Protein AF-A0A9X6TGD0-F1 (afdb_monomer)

Secondary structure (DSSP, 8-state):
------HHHHHHHHSPTT-EEEEEETTS-EEEEEEEEEEETTTTEEEEEE--SSSS---EEEEEETTTEEEEEE--SS-TTTHHHHHHHTT-

Sequence (92 aa):
MADCKGLACVLFSSWPTGTVITVTTKSGQIIGPATFSLFFPNICAVVLVEEDVITPSSTNTIFISCEDIESVTLTPLKMIQMVLVQSIIKTF

Nearest PDB structures (foldseek):
  4l0j-assembly1_A  TM=6.919E-01  e=2.835E-01  Escherichia coli
  3fb9-assembly1_A  TM=5.614E-01  e=2.335E-01  Streptococcus pneumoniae TIGR4
  6p5j-assembly1_AY  TM=4.918E-01  e=4.177E-01  Oryctolagus cuniculus
  4v6w-assembly1_CY  TM=5.330E-01  e=6.155E-01  Drosophila melanogaster
  6olz-assembly1_AY  TM=4.321E-01  e=3.916E-01  Homo sapiens

Solvent-accessible surface area (backbone atoms only — not comparable to full-atom values): 5506 Å² total; per-residue (Å²): 130,74,76,67,82,30,72,57,40,55,49,59,73,72,51,66,69,69,44,44,28,30,40,29,30,69,87,72,47,76,47,66,65,18,29,32,62,49,76,40,74,88,73,38,29,36,36,30,36,35,69,62,93,61,83,74,81,60,75,46,72,44,79,46,45,25,81,51,46,64,48,77,45,77,47,83,72,91,62,73,81,60,61,64,59,56,65,60,56,78,76,109

Radius of gyration: 13.9 Å; Cα contacts (8 Å, |Δi|>4): 153; chains: 1; bounding box: 31×39×33 Å

pLDDT: mean 70.04, std 15.5, range [38.44, 86.5]

Organism: Bacillus thuringiensis (NCBI:txid1428)

Foldseek 3Di:
DDQLPFPQLVVLVVDDFQFQKWFQFPVRDIDDSWTFHDADRVQQKTWTFHQDPDPPRPRDIDIDHSVRTPDMGRDPDDDVPPVVVVVVVVVD

Structure (mmCIF, N/CA/C/O backbone):
data_AF-A0A9X6TGD0-F1
#
_entry.id   AF-A0A9X6TGD0-F1
#
loop_
_atom_site.group_PDB
_atom_si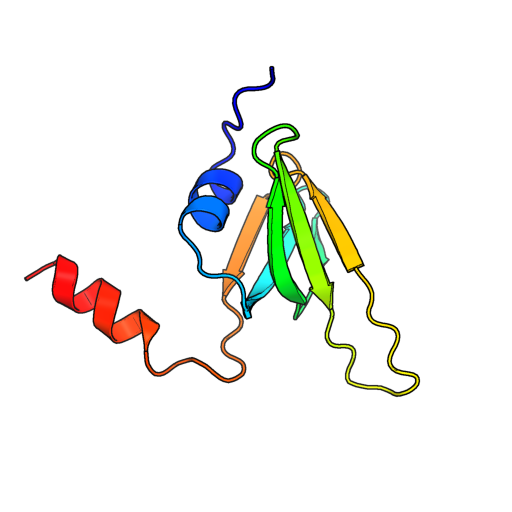te.id
_atom_site.type_symbol
_atom_site.label_atom_id
_atom_site.label_alt_id
_atom_site.label_comp_id
_atom_site.label_asym_id
_atom_site.label_entity_id
_atom_site.label_seq_id
_atom_site.pdbx_PDB_ins_code
_atom_site.Cartn_x
_atom_site.Cartn_y
_atom_site.Cartn_z
_atom_site.occupancy
_atom_site.B_iso_or_equiv
_atom_site.auth_seq_id
_atom_site.auth_comp_id
_atom_site.auth_asym_id
_atom_site.auth_atom_id
_atom_site.pdbx_PDB_model_num
ATOM 1 N N . MET A 1 1 ? 6.606 8.547 -22.153 1.00 45.75 1 MET A N 1
ATOM 2 C CA . MET A 1 1 ? 5.813 7.818 -21.143 1.00 45.75 1 MET A CA 1
ATOM 3 C C . MET A 1 1 ? 6.749 7.575 -19.980 1.00 45.75 1 MET A C 1
ATOM 5 O O . MET A 1 1 ? 7.817 7.025 -20.217 1.00 45.75 1 MET A O 1
ATOM 9 N N . ALA A 1 2 ? 6.457 8.135 -18.806 1.00 49.44 2 ALA A N 1
ATOM 10 C CA . ALA A 1 2 ? 7.327 7.985 -17.646 1.00 49.44 2 ALA A CA 1
ATOM 11 C C . ALA A 1 2 ? 7.285 6.518 -17.218 1.00 49.44 2 ALA A C 1
ATOM 13 O O . ALA A 1 2 ? 6.230 5.983 -16.896 1.00 49.44 2 ALA A O 1
ATOM 14 N N . ASP A 1 3 ? 8.424 5.849 -17.320 1.00 58.28 3 ASP A N 1
ATOM 15 C CA . ASP A 1 3 ? 8.606 4.508 -16.791 1.00 58.28 3 ASP A CA 1
ATOM 16 C C . ASP A 1 3 ? 8.435 4.634 -15.270 1.00 58.28 3 ASP A C 1
ATOM 18 O O . ASP A 1 3 ? 9.224 5.335 -14.632 1.00 58.28 3 ASP A O 1
ATOM 22 N N . CYS A 1 4 ? 7.369 4.072 -14.697 1.00 65.62 4 CYS A N 1
ATOM 23 C CA . CYS A 1 4 ? 7.081 4.185 -13.267 1.00 65.62 4 CYS A CA 1
ATOM 24 C C . CYS A 1 4 ? 8.154 3.447 -12.449 1.00 65.62 4 CYS A C 1
ATOM 26 O O . CYS A 1 4 ? 7.956 2.314 -12.017 1.00 65.62 4 CYS A O 1
ATOM 28 N N . LYS A 1 5 ? 9.310 4.081 -12.234 1.00 67.31 5 LYS A N 1
ATOM 29 C CA . LYS A 1 5 ? 10.501 3.478 -11.610 1.00 67.31 5 LYS A CA 1
ATOM 30 C C . LYS A 1 5 ? 10.469 3.473 -10.078 1.00 67.31 5 LYS A C 1
ATOM 32 O O . LYS A 1 5 ? 11.464 3.137 -9.440 1.00 67.31 5 LYS A O 1
ATOM 37 N N . GLY A 1 6 ? 9.342 3.841 -9.472 1.00 68.12 6 GLY A N 1
ATOM 38 C CA . GLY A 1 6 ? 9.166 3.832 -8.023 1.00 68.12 6 GLY A CA 1
ATOM 39 C C . GLY A 1 6 ? 8.920 2.424 -7.481 1.00 68.12 6 GLY A C 1
ATOM 40 O O . GLY A 1 6 ? 8.034 1.717 -7.960 1.00 68.12 6 GLY A O 1
ATOM 41 N N . LEU A 1 7 ? 9.641 2.045 -6.423 1.00 72.31 7 LEU A N 1
ATOM 42 C CA . LEU A 1 7 ? 9.437 0.777 -5.709 1.00 72.31 7 LEU A CA 1
ATOM 43 C C . LEU A 1 7 ? 7.996 0.673 -5.170 1.00 72.31 7 LEU A C 1
ATOM 45 O O . LEU A 1 7 ? 7.380 -0.385 -5.253 1.00 72.31 7 LEU A O 1
ATOM 49 N N . ALA A 1 8 ? 7.415 1.804 -4.753 1.00 76.81 8 ALA A N 1
ATOM 50 C CA . ALA A 1 8 ? 6.000 1.922 -4.404 1.00 76.81 8 ALA A CA 1
ATOM 51 C C . ALA A 1 8 ? 5.070 1.501 -5.556 1.00 76.81 8 ALA A C 1
ATOM 53 O O . ALA A 1 8 ? 4.152 0.721 -5.345 1.00 76.81 8 ALA A O 1
ATOM 54 N N . CYS A 1 9 ? 5.334 1.938 -6.790 1.00 78.56 9 CYS A N 1
ATOM 55 C CA . CYS A 1 9 ? 4.515 1.594 -7.958 1.00 78.56 9 CYS A CA 1
ATOM 56 C C . CYS A 1 9 ? 4.519 0.092 -8.262 1.00 78.56 9 CYS A C 1
ATOM 58 O O . CYS A 1 9 ? 3.481 -0.481 -8.592 1.00 78.56 9 CYS A O 1
ATOM 60 N N . VAL A 1 10 ? 5.671 -0.565 -8.101 1.00 77.56 10 VAL A N 1
ATOM 61 C CA . VAL A 1 10 ? 5.774 -2.024 -8.246 1.00 77.56 10 VAL A CA 1
ATOM 62 C C . VAL A 1 10 ? 4.977 -2.738 -7.151 1.00 77.56 10 VAL A C 1
ATOM 64 O O . VAL A 1 10 ? 4.293 -3.719 -7.437 1.00 77.56 10 VAL A O 1
ATOM 67 N N . LEU A 1 11 ? 5.010 -2.227 -5.915 1.00 78.12 11 LEU A N 1
ATOM 68 C CA . LEU A 1 11 ? 4.210 -2.762 -4.810 1.00 78.12 11 LEU A CA 1
ATOM 69 C C . LEU A 1 11 ? 2.708 -2.619 -5.085 1.00 78.12 11 LEU A C 1
ATOM 71 O O . LEU A 1 11 ? 1.988 -3.608 -4.997 1.00 78.12 11 LEU A O 1
ATOM 75 N N . PHE A 1 12 ? 2.251 -1.438 -5.508 1.00 79.50 12 PHE A N 1
ATOM 76 C CA . PHE A 1 12 ? 0.848 -1.190 -5.857 1.00 79.50 12 PHE A CA 1
ATOM 77 C C . PHE A 1 12 ? 0.354 -2.033 -7.032 1.00 79.50 12 PHE A C 1
ATOM 79 O O . PHE A 1 12 ? -0.787 -2.479 -7.022 1.00 79.50 12 PHE A O 1
ATOM 86 N N . SER A 1 13 ? 1.217 -2.298 -8.013 1.00 77.81 13 SER A N 1
ATOM 87 C CA . SER A 1 13 ? 0.917 -3.210 -9.122 1.00 77.81 13 SER A CA 1
ATOM 88 C C . SER A 1 13 ? 0.756 -4.670 -8.664 1.00 77.81 13 SER A C 1
ATOM 90 O O . SER A 1 13 ? 0.039 -5.450 -9.286 1.00 77.81 13 SER A O 1
ATOM 92 N N . SER A 1 14 ? 1.411 -5.049 -7.561 1.00 80.44 14 SER A N 1
ATOM 93 C CA . SER A 1 14 ? 1.358 -6.400 -6.985 1.00 80.44 14 SER A CA 1
ATOM 94 C C . SER A 1 14 ? 0.232 -6.578 -5.956 1.00 80.44 14 SER A C 1
ATOM 96 O O . SER A 1 14 ? -0.143 -7.704 -5.621 1.00 80.44 14 SER A O 1
ATOM 98 N N . TRP A 1 15 ? -0.309 -5.485 -5.417 1.00 80.44 15 TRP A N 1
ATOM 99 C CA . TRP A 1 15 ? -1.316 -5.533 -4.362 1.00 80.44 15 TRP A CA 1
ATOM 100 C C . TRP A 1 15 ? -2.743 -5.626 -4.908 1.00 80.44 15 TRP A C 1
ATOM 102 O O . TRP A 1 15 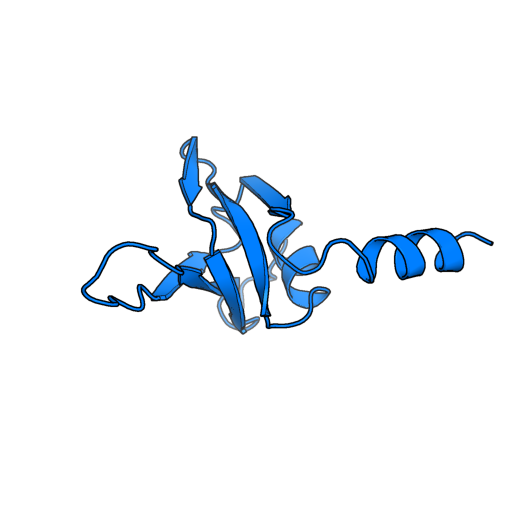? -3.077 -4.984 -5.903 1.00 80.44 15 TRP A O 1
ATOM 112 N N . PRO A 1 16 ? -3.625 -6.395 -4.246 1.00 80.50 16 PRO A N 1
ATOM 113 C CA . PRO A 1 16 ? -5.032 -6.431 -4.604 1.00 80.50 16 PRO A CA 1
ATOM 114 C C . PRO A 1 16 ? -5.746 -5.153 -4.145 1.00 80.50 16 PRO A C 1
ATOM 116 O O . PRO A 1 16 ? -5.536 -4.663 -3.029 1.00 80.50 16 PRO A O 1
ATOM 119 N N . THR A 1 17 ? -6.642 -4.646 -4.991 1.00 82.31 17 THR A N 1
ATOM 120 C CA . THR A 1 17 ? -7.596 -3.581 -4.645 1.00 82.31 17 THR A CA 1
ATOM 121 C C . THR A 1 17 ? -8.420 -3.986 -3.419 1.00 82.31 17 THR A C 1
ATOM 123 O O . THR A 1 17 ? -8.851 -5.134 -3.319 1.00 82.31 17 THR A O 1
ATOM 126 N N . GLY A 1 18 ? -8.643 -3.062 -2.488 1.00 77.44 18 GLY A N 1
ATOM 127 C CA . GLY A 1 18 ? -9.277 -3.303 -1.188 1.00 77.44 18 GLY A CA 1
ATOM 128 C C . GLY A 1 18 ? -8.289 -3.452 -0.026 1.00 77.44 18 GLY A C 1
ATOM 129 O O . GLY A 1 18 ? -8.713 -3.599 1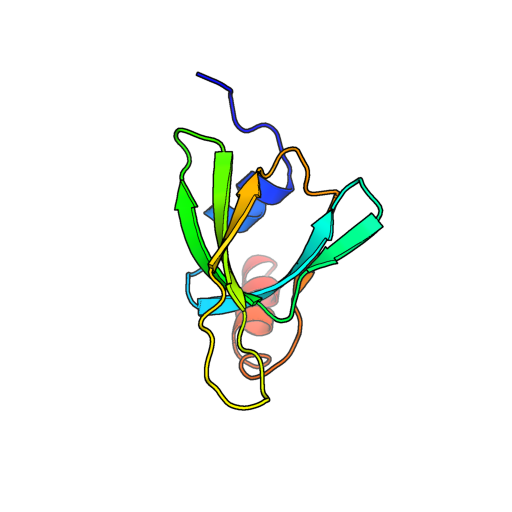.117 1.00 77.44 18 GLY A O 1
ATOM 130 N N . THR A 1 19 ? -6.978 -3.406 -0.283 1.00 78.00 19 THR A N 1
ATOM 131 C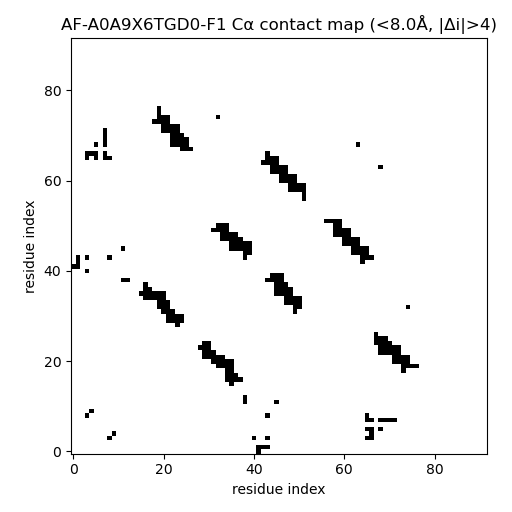 CA . THR A 1 19 ? -5.964 -3.427 0.783 1.00 78.00 19 THR A CA 1
ATOM 132 C C . THR A 1 19 ? -5.929 -2.080 1.505 1.00 78.00 19 THR A C 1
ATOM 134 O O . THR A 1 19 ? -5.776 -1.044 0.861 1.00 78.00 19 THR A O 1
ATOM 137 N N . VAL A 1 20 ? -6.037 -2.089 2.836 1.00 82.06 20 VAL A N 1
ATOM 138 C CA . VAL A 1 20 ? -5.897 -0.885 3.668 1.00 82.06 20 VAL A CA 1
ATOM 139 C C . VAL A 1 20 ? -4.4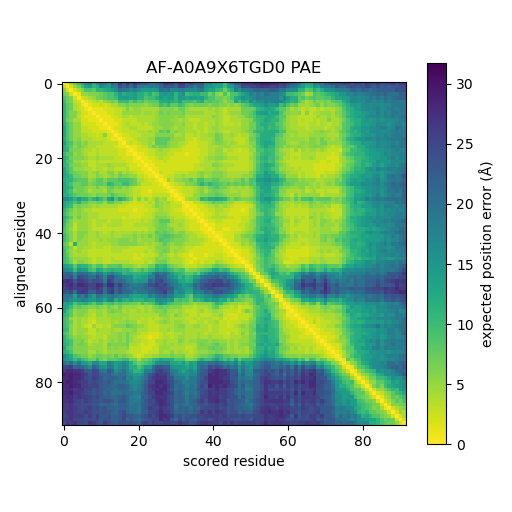28 -0.634 3.956 1.00 82.06 20 VAL A C 1
ATOM 141 O O . VAL A 1 20 ? -3.707 -1.517 4.430 1.00 82.06 20 VAL A O 1
ATOM 144 N N . ILE A 1 21 ? -3.982 0.573 3.641 1.00 81.81 21 ILE A N 1
ATOM 145 C CA . ILE A 1 21 ? -2.585 0.962 3.720 1.00 81.81 21 ILE A CA 1
ATOM 146 C C . ILE A 1 21 ? -2.442 2.375 4.274 1.00 81.81 21 ILE A C 1
ATOM 148 O O . ILE A 1 21 ? -3.370 3.185 4.268 1.00 81.81 21 ILE A O 1
ATOM 152 N N . THR A 1 22 ? -1.231 2.682 4.703 1.00 82.94 22 THR A N 1
ATOM 153 C CA . THR A 1 22 ? -0.800 4.017 5.090 1.00 82.94 22 THR A CA 1
ATOM 154 C C . THR A 1 22 ? 0.389 4.391 4.221 1.00 82.94 22 THR A C 1
ATOM 156 O O . THR A 1 22 ? 1.373 3.652 4.148 1.00 82.94 22 THR A O 1
ATOM 159 N N . VAL A 1 23 ? 0.292 5.519 3.532 1.00 83.56 23 VAL A N 1
ATOM 160 C CA . VAL A 1 23 ? 1.322 6.005 2.614 1.00 83.56 23 VAL A CA 1
ATOM 161 C C . VAL A 1 23 ? 2.043 7.174 3.259 1.00 83.56 23 VAL A C 1
ATOM 163 O O . VAL A 1 23 ? 1.407 8.116 3.718 1.00 83.56 23 VAL A O 1
ATOM 166 N N . THR A 1 24 ? 3.369 7.132 3.258 1.00 83.12 24 THR A N 1
ATOM 167 C CA . THR A 1 24 ? 4.205 8.253 3.682 1.00 83.12 24 THR A CA 1
ATOM 168 C C . THR A 1 24 ? 4.816 8.885 2.443 1.00 83.12 24 THR A C 1
ATOM 170 O O . THR A 1 24 ? 5.525 8.225 1.676 1.00 83.12 24 THR A O 1
ATOM 173 N N . THR A 1 25 ? 4.523 10.161 2.222 1.00 83.25 25 THR A N 1
ATOM 174 C CA . THR A 1 25 ? 5.110 10.935 1.129 1.00 83.25 25 THR A CA 1
ATOM 175 C C . THR A 1 25 ? 6.537 11.350 1.475 1.00 83.25 25 THR A C 1
ATOM 177 O O . THR A 1 25 ? 6.897 11.457 2.647 1.00 83.25 25 THR A O 1
ATOM 180 N N . LYS A 1 26 ? 7.349 11.657 0.461 1.00 80.31 26 LYS A N 1
ATOM 181 C CA . LYS A 1 26 ? 8.697 12.233 0.632 1.00 80.31 26 LYS A CA 1
ATOM 182 C C . LYS A 1 26 ? 8.697 13.575 1.358 1.00 80.31 26 LYS A C 1
ATOM 184 O O . LYS A 1 26 ? 9.713 13.998 1.895 1.00 80.31 26 LYS A O 1
ATOM 189 N N . SER A 1 27 ? 7.553 14.255 1.388 1.00 79.56 27 SER A N 1
ATOM 190 C CA . SER A 1 27 ? 7.355 15.464 2.187 1.00 79.56 27 SER A CA 1
ATOM 191 C C . SER A 1 27 ? 7.208 15.169 3.687 1.00 79.56 27 SER A C 1
ATOM 193 O O . SER A 1 27 ? 7.047 16.102 4.468 1.00 79.56 27 SER A O 1
ATOM 195 N N . GLY A 1 28 ? 7.231 13.895 4.099 1.00 78.88 28 GLY A N 1
ATOM 19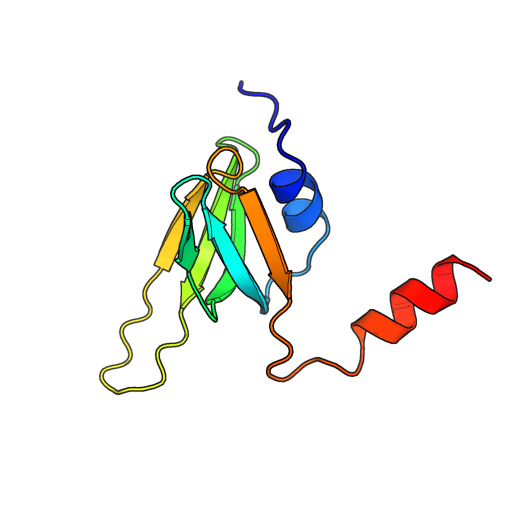6 C CA . GLY A 1 28 ? 6.978 13.455 5.472 1.00 78.88 28 GLY A CA 1
ATOM 197 C C . GLY A 1 28 ? 5.494 13.458 5.845 1.00 78.88 28 GLY A C 1
ATOM 198 O O . GLY A 1 28 ? 5.151 13.352 7.021 1.00 78.88 28 GLY A O 1
ATOM 199 N N . GLN A 1 29 ? 4.604 13.602 4.862 1.00 79.81 29 GLN A N 1
ATOM 200 C CA . GLN A 1 29 ? 3.165 13.622 5.081 1.00 79.81 29 GLN A CA 1
ATOM 201 C C . GLN A 1 29 ? 2.642 12.187 5.103 1.00 79.81 29 GLN A C 1
ATOM 203 O O . GLN A 1 29 ? 2.890 11.413 4.180 1.00 79.81 29 GLN A O 1
ATOM 208 N N . ILE A 1 30 ? 1.924 11.832 6.162 1.00 83.56 30 ILE A N 1
ATOM 209 C CA . ILE A 1 30 ? 1.340 10.503 6.327 1.00 83.56 30 ILE A CA 1
ATOM 210 C C . ILE A 1 30 ? -0.128 10.580 5.906 1.00 83.56 30 ILE A C 1
ATOM 212 O O . ILE A 1 30 ? -0.875 11.407 6.423 1.00 83.56 30 ILE A O 1
ATOM 216 N N . ILE A 1 31 ? -0.514 9.723 4.965 1.00 79.75 31 ILE A N 1
ATOM 217 C CA . ILE A 1 31 ? -1.857 9.614 4.392 1.00 79.75 31 ILE A CA 1
ATOM 218 C C . ILE A 1 31 ? -2.413 8.238 4.766 1.00 79.75 31 ILE A C 1
ATOM 220 O O . ILE A 1 31 ? -1.840 7.211 4.382 1.00 79.75 31 ILE A O 1
ATOM 224 N N . GLY A 1 32 ? -3.516 8.199 5.511 1.00 69.38 32 GLY A N 1
ATOM 225 C CA . GLY A 1 32 ? -4.226 6.964 5.840 1.00 69.38 32 GLY A CA 1
ATOM 226 C C . GLY A 1 32 ? -4.705 6.855 7.291 1.00 69.38 32 GLY A C 1
ATOM 227 O O . GLY A 1 32 ? -4.372 7.695 8.129 1.00 69.38 32 GLY A O 1
ATOM 228 N N . PRO A 1 33 ? -5.451 5.778 7.609 1.00 7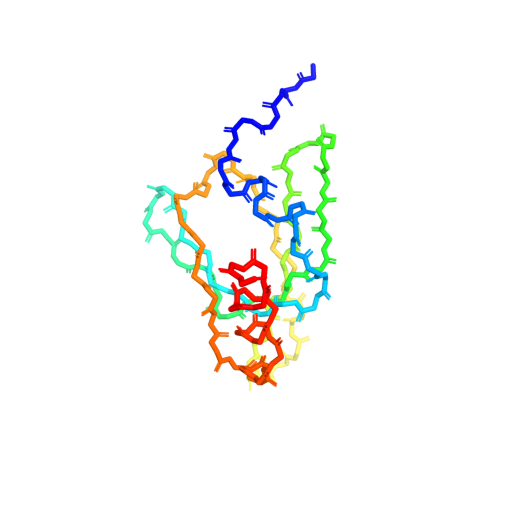7.44 33 PRO A N 1
ATOM 229 C CA . PRO A 1 33 ? -5.648 4.553 6.818 1.00 77.44 33 PRO A CA 1
ATOM 230 C C . PRO A 1 33 ? -6.531 4.745 5.575 1.00 77.44 33 PRO A C 1
ATOM 232 O O . PRO A 1 33 ? -7.665 5.207 5.665 1.00 77.44 33 PRO A O 1
ATOM 235 N N . ALA A 1 34 ? -6.014 4.351 4.410 1.00 81.44 34 ALA A N 1
ATOM 236 C CA . ALA A 1 34 ? -6.715 4.468 3.138 1.00 81.44 34 ALA A CA 1
ATOM 237 C C . ALA A 1 34 ? -6.780 3.122 2.409 1.00 81.44 34 ALA A C 1
ATOM 239 O O . ALA A 1 34 ? -5.830 2.340 2.405 1.00 81.44 34 ALA A O 1
ATOM 240 N N . THR A 1 35 ? -7.909 2.857 1.769 1.00 84.69 35 THR A N 1
ATOM 241 C CA . THR A 1 35 ? -8.164 1.651 0.989 1.00 84.69 35 THR A CA 1
ATOM 242 C C . THR A 1 35 ? -7.652 1.836 -0.432 1.00 84.69 35 THR A C 1
ATOM 244 O O . THR A 1 35 ? -8.074 2.746 -1.146 1.00 84.69 35 THR A O 1
ATOM 247 N N . PHE A 1 36 ? -6.761 0.954 -0.875 1.00 85.56 36 PHE A N 1
ATOM 248 C CA . PHE A 1 36 ? -6.295 0.925 -2.255 1.00 85.56 36 PHE A CA 1
ATOM 249 C C . PHE A 1 36 ? -7.449 0.601 -3.201 1.00 85.56 36 PHE A C 1
ATOM 251 O O . PHE A 1 36 ? -7.990 -0.501 -3.174 1.00 85.56 36 PHE A O 1
ATOM 258 N N . SER A 1 37 ? -7.831 1.563 -4.035 1.00 86.00 37 SER A N 1
ATOM 259 C CA . SER A 1 37 ? -8.951 1.404 -4.958 1.00 86.00 37 SER A CA 1
ATOM 260 C C . SER A 1 37 ? -8.467 0.990 -6.339 1.00 86.00 37 SER A C 1
ATOM 262 O O . SER A 1 37 ? -8.883 -0.050 -6.840 1.00 86.00 37 SER A O 1
ATOM 264 N N . LEU A 1 38 ? -7.582 1.781 -6.950 1.00 85.56 38 LEU A N 1
ATOM 265 C CA . LEU A 1 38 ? -7.150 1.604 -8.337 1.00 85.56 38 LEU A CA 1
ATOM 266 C C . LEU A 1 38 ? -5.718 2.110 -8.535 1.00 85.56 38 LEU A C 1
ATOM 268 O O . LEU A 1 38 ? -5.278 3.044 -7.869 1.00 85.56 38 LEU A O 1
ATOM 272 N N . PHE A 1 39 ? -5.007 1.535 -9.501 1.00 84.12 39 PHE A N 1
ATOM 273 C CA . PHE A 1 39 ? -3.683 1.985 -9.927 1.00 84.12 39 PHE A CA 1
ATOM 274 C C . PHE A 1 39 ? -3.693 2.322 -11.422 1.00 84.12 39 PHE A C 1
ATOM 276 O O . PHE A 1 39 ? -4.153 1.525 -12.240 1.00 84.12 39 PHE A O 1
ATOM 283 N N . PHE A 1 40 ? -3.170 3.496 -11.780 1.00 84.69 40 PHE A N 1
ATOM 284 C CA . PHE A 1 40 ? -3.052 3.966 -13.156 1.00 84.69 40 PHE A CA 1
ATOM 285 C C . PHE A 1 40 ? -1.591 3.919 -13.627 1.00 84.69 40 PHE A C 1
ATOM 287 O O . PHE A 1 40 ? -0.852 4.892 -13.444 1.00 84.69 40 PHE A O 1
ATOM 294 N N . PRO A 1 41 ? -1.169 2.841 -14.316 1.00 76.81 41 PRO A N 1
ATOM 295 C CA . PRO A 1 41 ? 0.206 2.703 -14.800 1.00 76.81 41 PRO A CA 1
ATOM 296 C C . PRO A 1 41 ? 0.573 3.723 -15.885 1.00 76.81 41 PRO A C 1
ATOM 298 O O . PRO A 1 41 ? 1.743 4.031 -16.061 1.00 76.81 41 PRO A O 1
ATOM 301 N N . ASN A 1 42 ? -0.411 4.288 -16.596 1.00 80.62 42 ASN A N 1
ATOM 302 C CA . ASN A 1 42 ? -0.163 5.296 -17.634 1.00 80.62 42 ASN A CA 1
ATOM 303 C C . ASN A 1 42 ? 0.357 6.633 -17.076 1.00 80.62 42 ASN A C 1
ATOM 305 O O . ASN A 1 42 ? 1.038 7.363 -17.793 1.00 80.62 42 ASN A O 1
ATOM 309 N N . ILE A 1 43 ? 0.015 6.955 -15.824 1.00 81.69 43 ILE A N 1
ATOM 310 C CA . ILE A 1 43 ? 0.363 8.221 -15.156 1.00 81.69 43 ILE A CA 1
ATOM 311 C C . ILE A 1 43 ? 1.085 8.004 -13.817 1.00 81.69 43 ILE A C 1
ATOM 313 O O . ILE A 1 43 ? 1.252 8.950 -13.060 1.00 81.69 43 ILE A O 1
ATOM 317 N N . CYS A 1 44 ? 1.489 6.766 -13.509 1.00 82.69 44 CYS A N 1
ATOM 318 C CA . CYS A 1 44 ? 2.142 6.383 -12.252 1.00 82.69 44 CYS A CA 1
ATOM 319 C C . CYS A 1 44 ? 1.406 6.859 -10.988 1.00 82.69 44 CYS A C 1
ATOM 321 O O . CYS A 1 44 ? 2.042 7.180 -9.983 1.00 82.69 44 CYS A O 1
ATOM 323 N N . ALA A 1 45 ? 0.074 6.904 -11.036 1.00 83.81 45 ALA A N 1
ATOM 324 C CA . ALA A 1 45 ? -0.758 7.400 -9.947 1.00 83.81 45 ALA A CA 1
ATOM 325 C C . ALA A 1 45 ? -1.560 6.266 -9.311 1.00 83.81 45 ALA A C 1
ATOM 327 O O . ALA 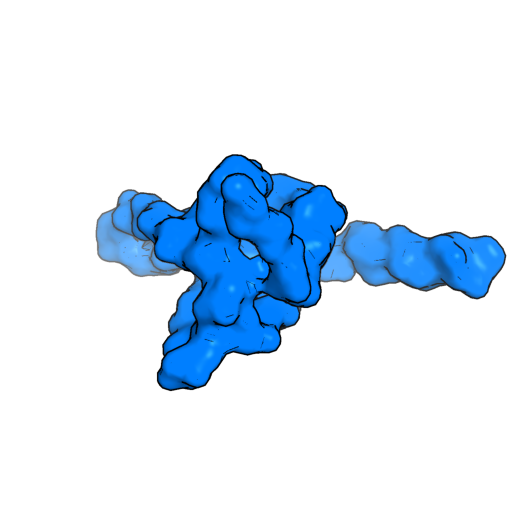A 1 45 ? -2.077 5.386 -10.004 1.00 83.81 45 ALA A O 1
ATOM 328 N N . VAL A 1 46 ? -1.691 6.311 -7.992 1.00 85.12 46 VAL A N 1
ATOM 329 C CA . VAL A 1 46 ? -2.547 5.419 -7.218 1.00 85.12 46 VAL A CA 1
ATOM 330 C C . VAL A 1 46 ? -3.728 6.192 -6.643 1.00 85.12 46 VAL A C 1
ATOM 332 O O . VAL A 1 46 ? -3.599 7.331 -6.191 1.00 85.12 46 VAL A O 1
ATOM 335 N N . VAL A 1 47 ? -4.888 5.543 -6.691 1.00 86.50 47 VAL A N 1
ATOM 336 C CA . VAL A 1 47 ? -6.137 6.002 -6.101 1.00 86.50 47 VAL A CA 1
ATOM 337 C C . VAL A 1 47 ? -6.338 5.284 -4.781 1.00 86.50 47 VAL A C 1
ATOM 339 O O . VAL A 1 47 ? -6.471 4.055 -4.726 1.00 86.50 47 VAL A O 1
ATOM 342 N N . LEU A 1 48 ? -6.381 6.075 -3.724 1.00 84.75 48 LEU A N 1
ATOM 343 C CA . LEU A 1 48 ? -6.625 5.639 -2.364 1.00 84.75 48 LEU A CA 1
ATOM 344 C C . LEU A 1 48 ? -7.945 6.245 -1.910 1.00 84.75 48 LEU A C 1
ATOM 346 O O . LEU A 1 48 ? -8.255 7.388 -2.234 1.00 84.75 48 LEU A O 1
ATOM 350 N N . VAL A 1 49 ? -8.732 5.478 -1.178 1.00 83.81 49 VAL A N 1
ATOM 351 C CA . VAL A 1 49 ? -10.003 5.931 -0.621 1.00 83.81 49 VAL A CA 1
ATOM 352 C C . VAL A 1 49 ? -9.870 5.900 0.887 1.00 83.81 49 VAL A C 1
ATOM 354 O O . VAL A 1 49 ? -9.782 4.823 1.473 1.00 83.81 49 VAL A O 1
ATOM 357 N N . GLU A 1 50 ? -9.809 7.067 1.515 1.00 76.06 50 GLU A N 1
ATOM 358 C CA . GLU A 1 50 ? -9.824 7.150 2.974 1.00 76.06 50 GLU A CA 1
ATOM 359 C C . GLU A 1 50 ? -11.185 6.708 3.517 1.00 76.06 50 GLU A C 1
ATOM 361 O O . GLU A 1 50 ? -12.237 7.154 3.049 1.00 76.06 50 GLU A O 1
ATOM 366 N N . GLU A 1 51 ? -11.152 5.819 4.512 1.00 62.38 51 GLU A N 1
ATOM 367 C CA . GLU A 1 51 ? -12.310 5.550 5.359 1.00 62.38 51 GLU A CA 1
ATOM 368 C C . GLU A 1 51 ? -12.196 6.428 6.603 1.00 62.38 51 GLU A C 1
ATOM 370 O O . GLU A 1 51 ? -11.634 6.030 7.624 1.00 62.38 51 GLU A O 1
ATOM 375 N N . ASP A 1 52 ? -12.713 7.650 6.507 1.00 57.31 52 ASP A N 1
ATOM 376 C CA . ASP A 1 52 ? -12.852 8.505 7.678 1.00 57.31 52 ASP A CA 1
ATOM 377 C C . ASP A 1 52 ? -13.995 7.983 8.561 1.00 57.31 52 ASP A C 1
ATOM 379 O O . ASP A 1 52 ? -15.139 7.817 8.129 1.00 57.31 52 ASP A O 1
ATOM 383 N N . VAL A 1 53 ? -13.675 7.696 9.821 1.00 52.72 53 VAL A N 1
ATOM 384 C CA . VAL A 1 53 ? -14.571 7.044 10.795 1.00 52.72 53 VAL A CA 1
ATOM 385 C C . VAL A 1 53 ? -15.596 8.000 11.416 1.00 52.72 53 VAL A C 1
ATOM 387 O O . VAL A 1 53 ? -16.339 7.607 12.317 1.00 52.72 53 VAL A O 1
ATOM 390 N N . ILE A 1 54 ? -15.662 9.255 10.965 1.00 56.47 54 ILE A N 1
ATOM 391 C CA . ILE A 1 54 ? -16.466 10.295 11.611 1.00 56.47 54 ILE A CA 1
ATOM 392 C C . ILE A 1 54 ? -17.358 10.977 10.569 1.00 56.47 54 ILE A C 1
ATOM 394 O O . ILE A 1 54 ? -16.907 11.730 9.716 1.00 56.47 54 ILE A O 1
ATOM 398 N N . THR A 1 55 ? -18.654 10.671 10.649 1.00 44.47 55 THR A N 1
ATOM 399 C CA . THR A 1 55 ? -19.754 11.240 9.851 1.00 44.47 55 THR A CA 1
ATOM 400 C C . THR A 1 55 ? -19.641 12.762 9.667 1.00 44.47 55 THR A C 1
ATOM 402 O O . THR A 1 55 ? -19.423 13.454 10.663 1.00 44.47 55 THR A O 1
ATOM 405 N N . PRO A 1 56 ? -19.902 13.327 8.472 1.00 49.31 56 PRO A N 1
ATOM 406 C CA . PRO A 1 56 ? -20.498 12.712 7.289 1.00 49.31 56 PRO A CA 1
ATOM 407 C C . PRO A 1 56 ? -19.447 11.947 6.483 1.00 49.31 56 PRO A C 1
ATOM 409 O O . PRO A 1 56 ? -18.302 12.367 6.403 1.00 49.31 56 PRO A O 1
ATOM 412 N N . SER A 1 57 ? -19.841 10.818 5.902 1.00 52.06 57 SER A N 1
ATOM 413 C CA . SER A 1 57 ? -18.999 9.938 5.087 1.00 52.06 57 SER A CA 1
ATOM 414 C C . SER A 1 57 ? -18.514 10.650 3.819 1.00 52.06 57 SER A C 1
ATOM 416 O O . SER A 1 57 ? -19.050 10.451 2.728 1.00 52.06 57 SER A O 1
ATOM 418 N N . SER A 1 58 ? -17.523 11.520 3.970 1.00 55.16 58 SER A N 1
ATOM 419 C CA . SER A 1 58 ? -16.751 12.064 2.869 1.00 55.16 58 SER A CA 1
ATOM 420 C C . SER A 1 58 ? -15.816 10.956 2.428 1.00 55.16 58 SER A C 1
ATOM 422 O O . SER A 1 58 ? -14.776 10.729 3.034 1.00 55.16 58 SER A O 1
ATOM 424 N N . THR A 1 59 ? -16.220 10.224 1.392 1.00 62.50 59 THR A N 1
ATOM 425 C CA . THR A 1 59 ? -15.335 9.316 0.664 1.00 62.50 59 THR A CA 1
ATOM 426 C C . THR A 1 59 ? -14.236 10.157 0.024 1.00 62.50 59 THR A C 1
ATOM 428 O O . THR A 1 59 ? -14.369 10.622 -1.111 1.00 62.50 59 THR A O 1
ATOM 431 N N . ASN A 1 60 ? -13.177 10.431 0.781 1.00 69.75 60 ASN A N 1
ATOM 432 C CA . ASN A 1 60 ? -12.093 11.262 0.303 1.00 69.75 60 ASN A CA 1
ATOM 433 C C . ASN A 1 60 ? -11.207 10.400 -0.594 1.00 69.75 60 ASN A C 1
ATOM 435 O O . ASN A 1 60 ? -10.551 9.457 -0.149 1.00 69.75 60 ASN A O 1
ATOM 439 N N . THR A 1 61 ? -11.277 10.671 -1.895 1.00 78.31 61 THR A N 1
ATOM 440 C CA . THR A 1 61 ? -10.473 9.961 -2.886 1.00 78.31 61 THR A CA 1
ATOM 441 C C . THR A 1 61 ? -9.173 10.722 -3.062 1.00 78.31 61 THR A C 1
ATOM 443 O O . THR A 1 61 ? -9.157 11.838 -3.580 1.00 78.31 61 THR A O 1
ATOM 446 N N . ILE A 1 62 ? -8.082 10.115 -2.626 1.00 81.56 62 ILE A N 1
ATOM 447 C CA . ILE A 1 62 ? -6.745 10.674 -2.717 1.00 81.56 62 ILE A CA 1
ATOM 448 C C . ILE A 1 62 ? -6.066 10.113 -3.950 1.00 81.56 62 ILE A C 1
ATOM 450 O O . ILE A 1 62 ? -5.992 8.901 -4.161 1.00 81.56 62 ILE A O 1
ATOM 454 N N . PHE A 1 63 ? -5.521 11.026 -4.738 1.00 84.00 63 PHE A N 1
ATOM 455 C CA . PHE A 1 63 ? -4.690 10.713 -5.882 1.00 84.00 63 PHE A CA 1
ATOM 456 C C . PHE A 1 63 ? -3.256 11.062 -5.517 1.00 84.00 63 PHE A C 1
ATOM 458 O O . PHE A 1 63 ? -2.951 12.226 -5.260 1.00 84.00 63 PHE A O 1
ATOM 465 N N . ILE A 1 64 ? -2.387 10.056 -5.477 1.00 84.00 64 ILE A N 1
ATOM 466 C CA . ILE A 1 64 ? -0.966 10.253 -5.194 1.00 84.00 64 ILE A CA 1
ATOM 467 C C . ILE A 1 64 ? -0.108 9.552 -6.240 1.00 84.00 64 ILE A C 1
ATOM 469 O O . ILE A 1 64 ? -0.362 8.410 -6.624 1.00 84.00 64 ILE A O 1
ATOM 473 N N . SER A 1 65 ? 0.918 10.249 -6.712 1.00 85.94 65 SER A N 1
ATOM 474 C CA . SER A 1 65 ? 1.906 9.699 -7.633 1.00 85.94 65 SER A CA 1
ATOM 475 C C . SER A 1 65 ? 2.893 8.820 -6.878 1.00 85.94 65 SER A C 1
ATOM 477 O O . SER A 1 65 ? 3.407 9.208 -5.831 1.00 85.94 65 SER A O 1
ATOM 479 N N . CYS A 1 66 ? 3.241 7.659 -7.431 1.00 81.69 66 CYS A N 1
ATOM 480 C CA . CYS A 1 66 ? 4.235 6.765 -6.833 1.00 81.69 66 CYS A CA 1
ATOM 481 C C . CYS A 1 66 ? 5.619 7.398 -6.653 1.00 81.69 66 CYS A C 1
ATOM 483 O O . CYS A 1 66 ? 6.427 6.892 -5.880 1.00 81.69 66 CYS A O 1
ATOM 485 N N . GLU A 1 67 ? 5.925 8.442 -7.421 1.00 81.31 67 GLU A N 1
ATOM 486 C CA . GLU A 1 67 ? 7.209 9.144 -7.374 1.00 81.31 67 GLU A CA 1
ATOM 487 C C . GLU A 1 67 ? 7.363 9.987 -6.102 1.00 81.31 67 GLU A C 1
ATOM 489 O O . GLU A 1 67 ? 8.484 10.155 -5.605 1.00 81.31 67 GLU A O 1
ATOM 494 N N . ASP A 1 68 ? 6.240 10.453 -5.554 1.00 83.25 68 ASP A N 1
ATOM 495 C CA . ASP A 1 68 ? 6.152 11.237 -4.321 1.00 83.25 68 ASP A CA 1
ATOM 496 C C . ASP A 1 68 ? 6.033 10.358 -3.073 1.00 83.25 68 ASP A C 1
ATOM 498 O O . ASP A 1 68 ? 6.146 10.847 -1.949 1.00 83.25 68 ASP A O 1
ATOM 502 N N . ILE A 1 69 ? 5.833 9.053 -3.255 1.00 83.31 69 ILE A N 1
ATOM 503 C CA . ILE A 1 69 ? 5.765 8.085 -2.166 1.00 83.31 69 ILE A CA 1
ATOM 504 C C . ILE A 1 69 ? 7.180 7.726 -1.728 1.00 83.31 69 ILE A C 1
ATOM 506 O O . ILE A 1 69 ? 8.013 7.291 -2.526 1.00 83.31 69 ILE A O 1
ATOM 510 N N . GLU A 1 70 ? 7.440 7.881 -0.437 1.00 83.50 70 GLU A N 1
ATOM 511 C CA . GLU A 1 70 ? 8.684 7.443 0.184 1.00 83.50 70 GLU A CA 1
ATOM 512 C C . GLU A 1 70 ? 8.566 6.004 0.676 1.00 83.50 70 GLU A C 1
ATOM 514 O O . GLU A 1 70 ? 9.422 5.165 0.392 1.00 83.50 70 GLU A O 1
ATOM 519 N N . SER A 1 71 ? 7.481 5.700 1.388 1.00 79.12 71 SER A N 1
ATOM 520 C CA . SER A 1 71 ? 7.232 4.369 1.926 1.00 79.12 71 SER A CA 1
ATOM 521 C C . SER A 1 71 ? 5.743 4.078 2.037 1.00 79.12 71 SER A C 1
ATOM 523 O O . SER A 1 71 ? 4.903 4.977 2.107 1.00 79.12 71 SER A O 1
ATOM 525 N N . VAL A 1 72 ? 5.416 2.788 2.034 1.00 78.75 72 VAL A N 1
ATOM 526 C CA . VAL A 1 72 ? 4.049 2.315 2.211 1.00 78.75 72 VAL A CA 1
ATOM 527 C C . VAL A 1 72 ? 4.034 1.288 3.324 1.00 78.75 72 VAL A C 1
ATOM 529 O O . VAL A 1 72 ? 4.769 0.303 3.284 1.00 78.75 72 VAL A O 1
ATOM 532 N N . THR A 1 73 ? 3.194 1.530 4.320 1.00 80.94 73 THR A N 1
ATOM 533 C CA . THR A 1 73 ? 3.006 0.648 5.466 1.00 80.94 73 THR A CA 1
ATOM 534 C C . THR A 1 73 ? 1.643 -0.008 5.350 1.00 80.94 73 THR A C 1
ATOM 536 O O . THR A 1 73 ? 0.628 0.669 5.215 1.00 80.94 73 THR A O 1
ATOM 539 N N . LEU A 1 74 ? 1.603 -1.336 5.408 1.00 73.62 74 LEU A N 1
ATOM 540 C CA . LEU A 1 74 ? 0.342 -2.065 5.488 1.00 73.62 74 LEU A CA 1
ATOM 541 C C . LEU A 1 74 ? -0.222 -1.872 6.896 1.00 73.62 74 LEU A C 1
ATOM 543 O O . LEU A 1 74 ? 0.356 -2.378 7.860 1.00 73.62 74 LEU A O 1
ATOM 547 N N . THR A 1 75 ? -1.321 -1.129 7.032 1.00 64.75 75 THR A N 1
ATOM 548 C CA . THR A 1 75 ? -1.986 -0.985 8.325 1.00 64.75 75 THR A CA 1
ATOM 549 C C . THR A 1 75 ? -2.879 -2.203 8.557 1.00 64.75 75 THR A C 1
ATOM 551 O O . THR A 1 75 ? -3.788 -2.477 7.772 1.00 64.75 75 THR A O 1
ATOM 554 N N . PRO A 1 76 ? -2.637 -2.973 9.629 1.00 47.59 76 PRO A N 1
ATOM 555 C CA . PRO A 1 76 ? -3.353 -4.203 9.910 1.00 47.59 76 PRO A CA 1
ATOM 556 C C . PRO A 1 76 ? -4.731 -3.887 10.513 1.00 47.59 76 PRO A C 1
ATOM 558 O O . PRO A 1 76 ? -4.991 -4.136 11.685 1.00 47.59 76 PRO A O 1
ATOM 561 N N . LEU A 1 77 ? -5.636 -3.318 9.721 1.00 47.50 77 LEU A N 1
ATOM 562 C CA . LEU A 1 77 ? -7.036 -3.149 10.091 1.00 47.50 77 LEU A CA 1
ATOM 563 C C . LEU A 1 77 ? -7.879 -4.003 9.136 1.00 47.50 77 LEU A C 1
ATOM 565 O O . LEU A 1 77 ? -8.121 -3.663 7.987 1.00 47.50 77 LEU A O 1
ATOM 569 N N . LYS A 1 78 ? -8.294 -5.161 9.669 1.00 44.06 78 LYS A N 1
ATOM 570 C CA . LYS A 1 78 ? -9.313 -6.108 9.168 1.00 44.06 78 LYS A CA 1
ATOM 571 C C . LYS A 1 78 ? -8.927 -7.265 8.225 1.00 44.06 78 LYS A C 1
ATOM 573 O O . LYS A 1 78 ? -9.772 -8.135 8.046 1.00 44.06 78 LYS A O 1
ATOM 578 N N . MET A 1 79 ? -7.695 -7.404 7.719 1.00 44.09 79 MET A N 1
ATOM 579 C CA . MET A 1 79 ? -7.337 -8.578 6.877 1.00 44.09 79 MET A CA 1
ATOM 580 C C . MET A 1 79 ? -5.968 -9.218 7.185 1.00 44.09 79 MET A C 1
ATOM 582 O O . MET A 1 79 ? -5.283 -9.745 6.313 1.00 44.09 79 MET A O 1
ATOM 586 N N . ILE A 1 80 ? -5.566 -9.213 8.457 1.00 46.03 80 ILE A N 1
ATOM 587 C CA . ILE A 1 80 ? -4.271 -9.750 8.922 1.00 46.03 80 ILE A CA 1
ATOM 588 C C . ILE A 1 80 ? -4.118 -11.265 8.711 1.00 46.03 80 ILE A C 1
ATOM 590 O O . ILE A 1 80 ? -2.995 -11.757 8.739 1.00 46.03 80 ILE A O 1
ATOM 594 N N . GLN A 1 81 ? -5.179 -12.044 8.470 1.00 44.66 81 GLN A N 1
ATOM 595 C CA . GLN A 1 81 ? -5.021 -13.504 8.472 1.00 44.66 81 GLN A CA 1
ATOM 596 C C . GLN A 1 81 ? -4.634 -14.157 7.132 1.00 44.66 81 GLN A C 1
ATOM 598 O O . GLN A 1 81 ? -4.266 -15.329 7.150 1.00 44.66 81 GLN A O 1
ATOM 603 N N . MET A 1 82 ? -4.684 -13.463 5.985 1.00 45.91 82 MET A N 1
ATOM 604 C CA . MET A 1 82 ? -4.552 -14.152 4.683 1.00 45.91 82 MET A CA 1
ATOM 605 C C . MET A 1 82 ? -3.240 -13.886 3.927 1.00 45.91 82 MET A C 1
ATOM 607 O O . MET A 1 82 ? -2.735 -14.784 3.255 1.00 45.91 82 MET A O 1
ATOM 611 N N . VAL A 1 83 ? -2.629 -12.703 4.063 1.00 48.22 83 VAL A N 1
ATOM 612 C CA . VAL A 1 83 ? -1.436 -12.349 3.261 1.00 48.22 83 VAL A CA 1
ATOM 613 C C . VAL A 1 83 ? -0.131 -12.871 3.872 1.00 48.22 83 VAL A C 1
ATOM 615 O O . VAL A 1 83 ? 0.786 -13.225 3.131 1.00 48.22 83 VAL A O 1
ATOM 618 N N . LEU A 1 84 ? -0.053 -13.036 5.202 1.00 45.44 84 LEU A N 1
ATOM 619 C CA . LEU A 1 84 ? 1.128 -13.656 5.816 1.00 45.44 84 LEU A CA 1
ATOM 620 C C . LEU A 1 84 ? 1.281 -15.122 5.363 1.00 45.44 84 LEU A C 1
ATOM 622 O O . LEU A 1 84 ? 2.392 -15.562 5.102 1.00 45.44 84 LEU A O 1
ATOM 626 N N . VAL A 1 85 ? 0.178 -15.853 5.151 1.00 43.72 85 VAL A N 1
ATOM 627 C CA . VAL A 1 85 ? 0.207 -17.248 4.669 1.00 43.72 85 VAL A CA 1
ATOM 628 C C . VAL A 1 85 ? 0.826 -17.356 3.265 1.00 43.72 85 VAL A C 1
ATOM 630 O O . VAL A 1 85 ? 1.610 -18.264 3.006 1.00 43.72 85 VAL A O 1
ATOM 633 N N . GLN A 1 86 ? 0.558 -16.404 2.368 1.00 46.50 86 GLN A N 1
ATOM 634 C CA . GLN A 1 86 ? 1.081 -16.433 0.993 1.00 46.50 86 GLN A CA 1
ATOM 635 C C . GLN A 1 86 ? 2.592 -16.164 0.915 1.00 46.50 86 GLN A C 1
ATOM 637 O O . GLN A 1 86 ? 3.279 -16.763 0.086 1.00 46.50 86 GLN A O 1
ATOM 642 N N . SER A 1 87 ? 3.133 -15.299 1.781 1.00 41.31 87 SER A N 1
ATOM 643 C CA . SER A 1 87 ? 4.567 -14.976 1.743 1.00 41.31 87 SER A CA 1
ATOM 644 C C . SER A 1 87 ? 5.446 -16.035 2.419 1.00 41.31 87 SER A C 1
ATOM 646 O O . SER A 1 87 ? 6.614 -16.163 2.056 1.00 41.31 87 SER A O 1
ATOM 648 N N . ILE A 1 88 ? 4.901 -16.829 3.348 1.00 45.94 88 ILE A N 1
ATOM 649 C CA . ILE A 1 88 ? 5.636 -17.948 3.961 1.00 45.94 88 ILE A CA 1
ATOM 650 C C . ILE A 1 88 ? 5.639 -19.177 3.025 1.00 45.94 88 ILE A C 1
ATOM 652 O O . ILE A 1 88 ? 6.629 -19.898 2.974 1.00 45.94 88 ILE A O 1
ATOM 656 N N . ILE A 1 89 ? 4.585 -19.391 2.219 1.00 42.59 89 ILE A N 1
ATOM 657 C CA . ILE A 1 89 ? 4.480 -20.553 1.307 1.00 42.59 89 ILE A CA 1
ATOM 658 C C . ILE A 1 89 ? 5.329 -20.405 0.033 1.00 42.59 89 ILE A C 1
ATOM 660 O O . ILE A 1 89 ? 5.755 -21.406 -0.526 1.00 42.59 89 ILE A O 1
ATOM 664 N N . LYS A 1 90 ? 5.645 -19.188 -0.429 1.00 38.44 90 LYS A N 1
ATOM 665 C CA . LYS A 1 90 ? 6.53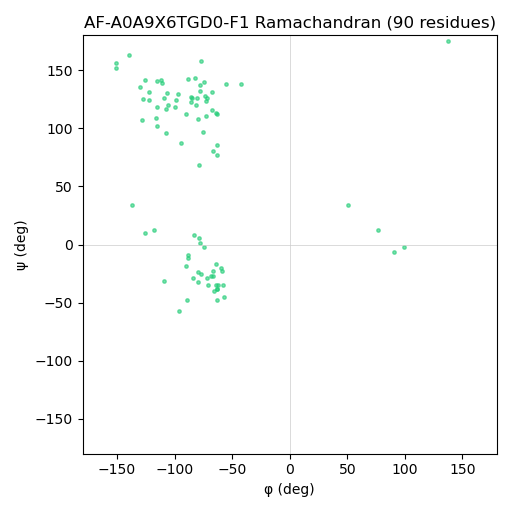4 -18.999 -1.599 1.00 38.44 90 LYS A CA 1
ATOM 666 C C . LYS A 1 90 ? 8.034 -19.166 -1.308 1.00 38.44 90 LYS A C 1
ATOM 668 O O . LYS A 1 90 ? 8.835 -18.992 -2.221 1.00 38.44 90 LYS A O 1
ATOM 673 N N . THR A 1 91 ? 8.405 -19.494 -0.069 1.00 46.31 91 THR A N 1
ATOM 674 C CA . THR A 1 91 ? 9.805 -19.705 0.350 1.00 46.31 91 THR A CA 1
ATOM 675 C C . THR A 1 91 ? 10.064 -21.140 0.851 1.00 46.31 91 THR A C 1
ATOM 677 O O . THR A 1 91 ? 11.121 -21.395 1.419 1.00 46.31 91 THR A O 1
ATOM 680 N N . PHE A 1 92 ? 9.139 -22.086 0.634 1.00 45.12 92 PHE A N 1
ATOM 681 C CA . PHE A 1 92 ? 9.341 -23.517 0.913 1.00 45.12 92 PHE A CA 1
ATOM 682 C C . PHE A 1 92 ? 9.115 -24.377 -0.330 1.00 45.12 92 PHE A C 1
ATOM 684 O O . PHE A 1 92 ? 8.182 -24.059 -1.101 1.00 45.12 92 PHE A O 1
#

Mean predicted aligned error: 10.88 Å